Protein AF-T0ZEK2-F1 (afdb_monomer_lite)

InterPro domains:
  IPR010148 CRISPR-associated protein, CT1975 [PF09344] (2-148)

Structure (mmCIF, N/CA/C/O backbone):
data_AF-T0ZEK2-F1
#
_entry.id   AF-T0ZEK2-F1
#
loop_
_atom_site.group_PDB
_atom_site.id
_atom_site.type_symbol
_atom_site.label_atom_id
_atom_site.lab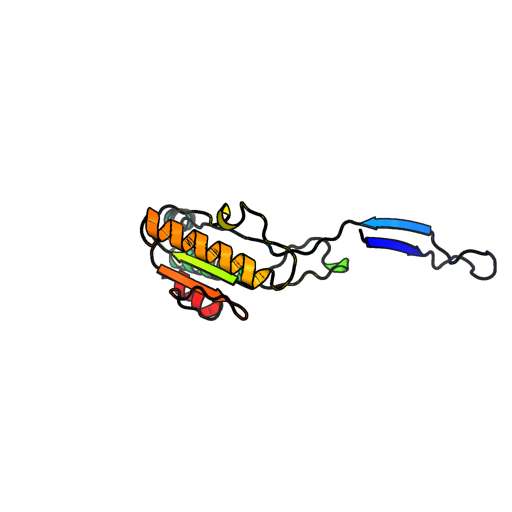el_alt_id
_atom_site.label_comp_id
_atom_site.label_asym_id
_atom_site.label_entity_id
_atom_site.label_seq_id
_atom_site.pdbx_PDB_ins_code
_atom_site.Cartn_x
_atom_site.Cartn_y
_atom_site.Cartn_z
_atom_site.occupancy
_atom_site.B_iso_or_equiv
_atom_site.auth_seq_id
_atom_site.auth_comp_id
_atom_site.auth_asym_id
_atom_site.auth_atom_id
_atom_site.pdbx_PDB_model_num
ATOM 1 N N . LEU A 1 1 ? 9.686 -0.206 -24.903 1.00 88.19 1 LEU A N 1
ATOM 2 C CA . LEU A 1 1 ? 9.581 -1.328 -25.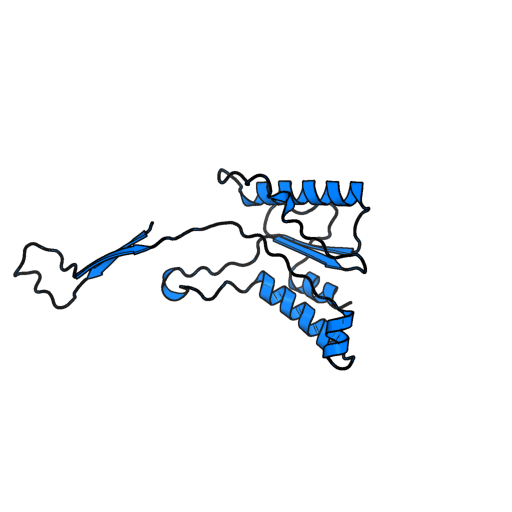855 1.00 88.19 1 LEU A CA 1
ATOM 3 C C . LEU A 1 1 ? 10.791 -2.210 -25.663 1.00 88.19 1 LEU A C 1
ATOM 5 O O . LEU A 1 1 ? 11.896 -1.687 -25.580 1.00 88.19 1 LEU A O 1
ATOM 9 N N . ASP A 1 2 ? 10.549 -3.500 -25.541 1.00 89.75 2 ASP A N 1
ATOM 10 C CA . ASP A 1 2 ? 11.547 -4.555 -25.529 1.00 89.75 2 ASP A CA 1
ATOM 11 C C . ASP A 1 2 ? 11.440 -5.321 -26.849 1.00 89.75 2 ASP A C 1
ATOM 13 O O . ASP A 1 2 ? 10.327 -5.610 -27.289 1.00 89.75 2 ASP A O 1
ATOM 17 N N . PHE A 1 3 ? 12.567 -5.592 -27.504 1.00 91.50 3 PHE A N 1
ATOM 18 C CA . PHE A 1 3 ? 12.604 -6.234 -28.819 1.00 91.50 3 PHE A CA 1
ATOM 19 C C . PHE A 1 3 ? 13.246 -7.608 -28.698 1.00 91.50 3 PHE A C 1
ATOM 21 O O . PHE A 1 3 ? 14.379 -7.736 -28.243 1.00 91.50 3 PHE A O 1
ATOM 28 N N . MET A 1 4 ? 12.531 -8.628 -29.160 1.00 90.31 4 MET A N 1
ATOM 29 C CA . MET A 1 4 ? 12.929 -10.025 -29.045 1.00 90.31 4 MET A CA 1
ATOM 30 C C . MET A 1 4 ? 12.964 -10.669 -30.428 1.00 90.31 4 MET A C 1
ATOM 32 O O . MET A 1 4 ? 12.107 -10.397 -31.269 1.00 90.31 4 MET A O 1
ATOM 36 N N . SER A 1 5 ? 13.930 -11.554 -30.663 1.00 90.75 5 SER A N 1
ATOM 37 C CA . SER A 1 5 ? 13.954 -12.415 -31.845 1.00 90.75 5 SER A CA 1
ATOM 38 C C . SER A 1 5 ? 13.710 -13.869 -31.462 1.00 90.75 5 SER A C 1
ATOM 40 O O . SER A 1 5 ? 13.995 -14.297 -30.343 1.00 90.75 5 SER A O 1
ATOM 42 N N . VAL A 1 6 ? 13.168 -14.636 -32.403 1.00 88.69 6 VAL A N 1
ATOM 43 C CA . VAL A 1 6 ? 13.079 -16.096 -32.293 1.00 88.69 6 VAL A CA 1
ATOM 44 C C . VAL A 1 6 ? 14.101 -16.681 -33.253 1.00 88.69 6 VAL A C 1
ATOM 46 O O . VAL A 1 6 ? 14.106 -16.323 -34.431 1.00 88.69 6 VAL A O 1
ATOM 49 N N . VAL A 1 7 ? 14.988 -17.536 -32.749 1.00 87.00 7 VAL A N 1
ATOM 50 C CA . VAL A 1 7 ? 16.059 -18.168 -33.531 1.00 87.00 7 VAL A CA 1
ATOM 51 C C . VAL A 1 7 ? 15.652 -19.597 -33.867 1.00 87.00 7 VAL A C 1
ATOM 53 O O . VAL A 1 7 ? 15.132 -20.309 -33.011 1.00 87.00 7 VAL A O 1
ATOM 56 N N . ASP A 1 8 ? 15.865 -19.994 -35.118 1.00 84.75 8 ASP A N 1
ATOM 57 C CA . ASP A 1 8 ? 15.673 -21.369 -35.569 1.00 84.75 8 ASP A CA 1
ATOM 58 C C . ASP A 1 8 ? 16.970 -22.168 -35.393 1.00 84.75 8 ASP A C 1
ATOM 60 O O . ASP A 1 8 ? 17.971 -21.928 -36.076 1.00 84.75 8 ASP A O 1
ATOM 64 N N . ASP A 1 9 ? 16.936 -23.138 -34.483 1.00 85.06 9 ASP A N 1
ATOM 65 C CA . ASP A 1 9 ? 18.075 -24.000 -34.165 1.00 85.06 9 ASP A CA 1
ATOM 66 C C . ASP A 1 9 ? 18.425 -24.990 -35.290 1.00 85.06 9 ASP A C 1
ATOM 68 O O . ASP A 1 9 ? 19.535 -25.525 -35.310 1.00 85.06 9 ASP A O 1
ATOM 72 N N . LEU A 1 10 ? 17.513 -25.244 -36.239 1.00 83.06 10 LEU A N 1
ATOM 73 C CA . LEU A 1 10 ? 17.721 -26.200 -37.334 1.00 83.06 10 LEU A CA 1
ATOM 74 C C . LEU A 1 10 ? 18.356 -25.572 -38.579 1.00 83.06 10 LEU A C 1
ATOM 76 O O . LEU A 1 10 ? 18.726 -26.292 -39.512 1.00 83.06 10 LEU A O 1
ATOM 80 N N . LYS A 1 11 ? 18.491 -24.242 -38.622 1.00 74.56 11 LYS A N 1
ATOM 81 C CA . LYS A 1 11 ? 19.045 -23.549 -39.787 1.00 74.56 11 LYS A CA 1
ATOM 82 C C . LYS A 1 11 ? 20.548 -23.825 -39.911 1.00 74.56 11 LYS A C 1
ATOM 84 O O . LYS A 1 11 ? 21.335 -23.573 -38.998 1.00 74.56 11 LYS A O 1
ATOM 89 N N . ASP A 1 12 ? 20.956 -24.330 -41.074 1.00 71.06 12 ASP A N 1
ATOM 90 C CA . ASP A 1 12 ? 22.355 -24.633 -41.380 1.00 71.06 12 ASP A CA 1
ATOM 91 C C . ASP A 1 12 ? 23.159 -23.332 -41.549 1.00 71.06 12 ASP A C 1
ATOM 93 O O . ASP A 1 12 ? 23.143 -22.698 -42.607 1.00 71.06 12 ASP A O 1
ATOM 97 N N . LYS A 1 13 ? 23.883 -22.949 -40.490 1.00 66.62 13 LYS A N 1
ATOM 98 C CA . LYS A 1 13 ? 24.702 -21.725 -40.422 1.00 66.62 13 LYS A CA 1
ATOM 99 C C . LYS A 1 13 ? 25.835 -21.674 -41.454 1.00 66.62 13 LYS A C 1
ATOM 101 O O . LYS A 1 13 ? 26.472 -20.639 -41.596 1.00 66.62 13 LYS A O 1
ATOM 106 N N . THR A 1 14 ? 26.111 -22.778 -42.153 1.00 67.75 14 THR A N 1
ATOM 107 C CA . THR A 1 14 ? 27.147 -22.850 -43.195 1.00 67.75 14 THR A CA 1
ATOM 108 C C . THR A 1 14 ? 26.606 -22.618 -44.608 1.00 67.75 14 THR A C 1
ATOM 110 O O . THR A 1 14 ? 27.394 -22.514 -45.547 1.00 67.75 14 THR A O 1
ATOM 113 N N . LYS A 1 15 ? 25.276 -22.528 -44.776 1.00 65.50 15 LYS A N 1
ATOM 114 C CA . LYS A 1 15 ? 24.605 -22.443 -46.086 1.00 65.50 15 LYS A CA 1
ATOM 115 C C . LYS A 1 15 ? 23.868 -21.127 -46.363 1.00 65.50 15 LYS A C 1
ATOM 117 O O . LYS A 1 15 ? 23.235 -21.020 -47.412 1.00 65.50 15 LYS A O 1
ATOM 122 N N . GLY A 1 16 ? 23.938 -20.131 -45.480 1.00 62.16 16 GLY A N 1
ATOM 123 C CA . GLY A 1 16 ? 23.298 -18.827 -45.687 1.00 62.16 16 GLY A CA 1
ATOM 124 C C . GLY A 1 16 ? 23.994 -17.682 -44.949 1.00 62.16 16 GLY A C 1
ATOM 125 O O . GLY A 1 16 ? 24.677 -17.915 -43.959 1.00 62.16 16 GLY A O 1
ATOM 126 N N . ASP A 1 17 ? 23.787 -16.453 -45.434 1.00 67.12 17 ASP A N 1
ATOM 127 C CA . ASP A 1 17 ? 24.393 -15.211 -44.914 1.00 67.12 17 ASP A CA 1
ATOM 128 C C . ASP A 1 17 ? 23.663 -14.615 -43.682 1.00 67.12 17 ASP A C 1
ATOM 130 O O . ASP A 1 17 ? 24.031 -13.536 -43.217 1.00 67.12 17 ASP A O 1
ATOM 134 N N . ASP A 1 18 ? 22.628 -15.278 -43.135 1.00 71.94 18 ASP A N 1
ATOM 135 C CA . ASP A 1 18 ? 21.868 -14.792 -41.965 1.00 71.94 18 ASP A CA 1
ATOM 136 C C . ASP A 1 18 ? 22.069 -15.633 -40.692 1.00 71.94 18 ASP A C 1
ATOM 138 O O . ASP A 1 18 ? 22.380 -16.822 -40.729 1.00 71.94 18 ASP A O 1
ATOM 142 N N . ALA A 1 19 ? 21.873 -14.992 -39.535 1.00 73.94 19 ALA A N 1
ATOM 143 C CA . ALA A 1 19 ? 22.130 -15.566 -38.212 1.00 73.94 19 ALA A CA 1
ATOM 144 C C . ALA A 1 19 ? 21.068 -16.573 -37.714 1.00 73.94 19 ALA A C 1
ATOM 146 O O . ALA A 1 19 ? 21.149 -17.019 -36.569 1.00 73.94 19 ALA A O 1
ATOM 147 N N . GLY A 1 20 ? 20.072 -16.931 -38.528 1.00 78.62 20 GLY A N 1
ATOM 148 C CA . GLY A 1 20 ? 19.029 -17.895 -38.172 1.00 78.62 20 GLY A CA 1
ATOM 149 C C . GLY A 1 20 ? 17.767 -17.308 -37.539 1.00 78.62 20 GLY A C 1
ATOM 150 O O . GLY A 1 20 ? 16.997 -18.051 -36.939 1.00 78.62 20 GLY A O 1
ATOM 151 N N . ALA A 1 21 ? 17.524 -15.998 -37.648 1.00 82.44 21 ALA A N 1
ATOM 152 C CA . ALA A 1 21 ? 16.314 -15.386 -37.094 1.00 82.44 21 ALA A CA 1
ATOM 153 C C . ALA A 1 21 ? 15.058 -15.792 -37.894 1.00 82.44 21 ALA A C 1
ATOM 155 O O . ALA A 1 21 ? 14.994 -15.599 -39.108 1.00 82.44 21 ALA A O 1
ATOM 156 N N . ALA A 1 22 ? 14.053 -16.325 -37.199 1.00 81.81 22 ALA A N 1
ATOM 157 C CA . ALA A 1 22 ? 12.739 -16.681 -37.737 1.00 81.81 22 ALA A CA 1
ATOM 158 C C . ALA A 1 22 ? 11.706 -15.545 -37.598 1.00 81.81 22 ALA A C 1
ATOM 160 O O . ALA A 1 22 ? 10.671 -15.564 -38.260 1.00 81.81 22 ALA A O 1
ATOM 161 N N . GLY A 1 23 ? 11.978 -14.544 -36.754 1.00 84.38 23 GLY A N 1
ATOM 162 C CA . GLY A 1 23 ? 11.130 -13.363 -36.586 1.00 84.38 23 GLY A CA 1
ATOM 163 C C . GLY A 1 23 ? 11.668 -12.389 -35.538 1.00 84.38 23 GLY A C 1
ATOM 164 O O . GLY A 1 23 ? 12.503 -12.764 -34.713 1.00 84.38 23 GLY A O 1
ATOM 165 N N . VAL A 1 24 ? 11.174 -11.148 -35.579 1.00 88.94 24 VAL A N 1
ATOM 166 C CA . VAL A 1 24 ? 11.416 -10.092 -34.582 1.00 88.94 24 VAL A CA 1
ATOM 167 C C . VAL A 1 24 ? 10.066 -9.573 -34.099 1.00 88.94 24 VAL A C 1
ATOM 169 O O . VAL A 1 24 ? 9.179 -9.314 -34.910 1.00 88.94 24 VAL A O 1
ATOM 172 N N . PHE A 1 25 ? 9.926 -9.428 -32.787 1.00 90.31 25 PHE A N 1
ATOM 173 C CA . PHE A 1 25 ? 8.710 -9.002 -32.105 1.00 90.31 25 PHE A CA 1
ATOM 174 C C . PHE A 1 25 ? 9.043 -7.918 -31.087 1.00 90.31 25 PHE A C 1
ATOM 176 O O . PHE A 1 25 ? 10.141 -7.899 -30.531 1.00 90.31 25 PHE A O 1
ATOM 183 N N . ASP A 1 26 ? 8.082 -7.051 -30.808 1.00 91.50 26 ASP A N 1
ATOM 184 C CA . ASP A 1 26 ? 8.173 -6.049 -29.759 1.00 91.50 26 ASP A CA 1
ATOM 185 C C . ASP A 1 26 ? 7.163 -6.310 -28.634 1.00 91.50 26 ASP A C 1
ATOM 187 O O . ASP A 1 26 ? 6.092 -6.892 -28.821 1.00 91.50 26 ASP A O 1
ATOM 191 N N . MET A 1 27 ? 7.532 -5.901 -27.423 1.00 89.31 27 MET A N 1
ATOM 192 C CA . MET A 1 27 ? 6.691 -5.979 -26.238 1.00 89.31 27 MET A CA 1
ATOM 193 C C . MET A 1 27 ? 6.817 -4.700 -25.416 1.00 89.31 27 MET A C 1
ATOM 195 O O . MET A 1 27 ? 7.909 -4.199 -25.149 1.00 89.31 27 MET A O 1
ATOM 199 N N . GLU A 1 28 ? 5.694 -4.175 -24.942 1.00 89.31 28 GLU A N 1
ATOM 200 C CA . GLU A 1 28 ? 5.720 -3.111 -23.946 1.00 89.31 28 GLU A CA 1
ATOM 201 C C . GLU A 1 28 ? 5.990 -3.690 -22.555 1.00 89.31 28 GLU A C 1
ATOM 203 O O . GLU A 1 28 ? 5.251 -4.540 -22.048 1.00 89.31 28 GLU A O 1
ATOM 208 N N . LEU A 1 29 ? 7.073 -3.210 -21.944 1.00 86.06 29 LEU A N 1
ATOM 209 C CA . LEU A 1 29 ? 7.425 -3.442 -20.552 1.00 86.06 29 LEU A CA 1
ATOM 210 C C . LEU A 1 29 ? 7.509 -2.091 -19.850 1.00 86.06 29 LEU A C 1
ATOM 212 O O . LEU A 1 29 ? 8.105 -1.147 -20.372 1.00 86.06 29 LEU A O 1
ATOM 216 N N . ALA A 1 30 ? 6.918 -2.025 -18.663 1.00 86.81 30 ALA A N 1
ATOM 217 C CA . ALA A 1 30 ? 6.958 -0.864 -17.794 1.00 86.81 30 ALA A CA 1
ATOM 218 C C . ALA A 1 30 ? 7.271 -1.308 -16.364 1.00 86.81 30 ALA A C 1
ATOM 220 O O . ALA A 1 30 ? 6.886 -2.396 -15.932 1.00 86.81 30 ALA A O 1
ATOM 221 N N . SER A 1 31 ? 7.950 -0.437 -15.629 1.00 87.25 31 SER A N 1
ATOM 222 C CA . SER A 1 31 ? 8.095 -0.508 -14.180 1.00 87.25 31 SER A CA 1
ATOM 223 C C . SER A 1 31 ? 7.448 0.730 -13.566 1.00 87.25 31 SER A C 1
ATOM 225 O O . SER A 1 31 ? 7.237 1.740 -14.239 1.00 87.25 31 SER A O 1
ATOM 227 N N . GLY A 1 32 ? 7.093 0.650 -12.291 1.00 89.94 32 GLY A N 1
ATOM 228 C CA . GLY A 1 32 ? 6.464 1.772 -11.616 1.00 89.94 32 GLY A CA 1
ATOM 229 C C . GLY A 1 32 ? 6.182 1.481 -10.156 1.00 89.94 32 GLY A C 1
ATOM 230 O O . GLY A 1 32 ? 6.191 0.329 -9.721 1.00 89.94 32 GLY A O 1
ATOM 231 N N . LEU A 1 33 ? 5.917 2.555 -9.421 1.00 91.94 33 LEU A N 1
ATOM 232 C CA . LEU A 1 33 ? 5.365 2.491 -8.081 1.00 91.94 33 LEU A CA 1
ATOM 233 C C . LEU A 1 33 ? 3.839 2.481 -8.193 1.00 91.94 33 LEU A C 1
ATOM 235 O O . LEU A 1 33 ? 3.251 3.370 -8.810 1.00 91.94 33 LEU A O 1
ATOM 239 N N . TYR A 1 34 ? 3.203 1.478 -7.597 1.00 93.38 34 TYR A N 1
ATOM 240 C CA . TYR A 1 34 ? 1.758 1.295 -7.670 1.00 93.38 34 TYR A CA 1
ATOM 241 C C . TYR A 1 34 ? 1.112 1.608 -6.322 1.00 93.38 34 TYR A C 1
ATOM 243 O O . TYR A 1 34 ? 1.574 1.154 -5.277 1.00 93.38 34 TYR A O 1
ATOM 251 N N . TYR A 1 35 ? 0.014 2.362 -6.354 1.00 95.81 35 TYR A N 1
ATOM 252 C CA . TYR A 1 35 ? -0.826 2.611 -5.186 1.00 95.81 35 TYR A CA 1
ATOM 253 C C . TYR A 1 35 ? -1.985 1.607 -5.153 1.00 95.81 35 TYR A C 1
ATOM 255 O O . TYR A 1 35 ? -2.808 1.573 -6.067 1.00 95.81 35 TYR A O 1
ATOM 263 N N . GLY A 1 36 ? -2.046 0.802 -4.091 1.00 95.81 36 GLY A N 1
ATOM 264 C CA . GLY A 1 36 ? -3.161 -0.099 -3.802 1.00 95.81 36 GLY A CA 1
ATOM 265 C C . GLY A 1 36 ? -4.087 0.475 -2.730 1.00 95.81 36 GLY A C 1
ATOM 266 O O . GLY A 1 36 ? -3.630 1.101 -1.775 1.00 95.81 36 GLY A O 1
ATOM 267 N N . TYR A 1 37 ? -5.390 0.234 -2.869 1.00 97.19 37 TYR A N 1
ATOM 268 C CA . TYR A 1 37 ? -6.398 0.616 -1.881 1.00 97.19 37 TYR A CA 1
ATOM 269 C C . TYR A 1 37 ? -7.415 -0.508 -1.709 1.00 97.19 37 TYR A C 1
ATOM 271 O O . TYR A 1 37 ? -7.998 -0.974 -2.686 1.00 97.19 37 TYR A O 1
ATOM 279 N N . VAL A 1 38 ? -7.617 -0.938 -0.465 1.00 96.81 38 VAL A N 1
ATOM 280 C CA . VAL A 1 38 ? -8.549 -2.006 -0.100 1.00 96.81 38 VAL A CA 1
ATOM 281 C C . VAL A 1 38 ? -9.305 -1.585 1.151 1.00 96.81 38 VAL A C 1
ATOM 283 O O . VAL A 1 38 ? -8.737 -0.980 2.058 1.00 96.81 38 VAL A O 1
ATOM 286 N N . VAL A 1 39 ? -10.589 -1.924 1.190 1.00 96.25 39 VAL A N 1
ATOM 287 C CA . VAL A 1 39 ? -11.478 -1.706 2.330 1.00 96.25 39 VAL A CA 1
ATOM 288 C C . VAL A 1 39 ? -12.134 -3.030 2.668 1.00 96.25 39 VAL A C 1
ATOM 290 O O . VAL A 1 39 ? -12.583 -3.742 1.772 1.00 96.25 39 VAL A O 1
ATOM 293 N N . VAL A 1 40 ? -12.213 -3.335 3.959 1.00 95.56 40 VAL A N 1
ATOM 294 C CA . VAL A 1 40 ? -12.948 -4.493 4.462 1.00 95.56 40 VAL A CA 1
ATOM 295 C C . VAL A 1 40 ? -14.043 -3.999 5.394 1.00 95.56 40 VAL A C 1
ATOM 297 O O . VAL A 1 40 ? -13.763 -3.353 6.402 1.00 95.56 40 VAL A O 1
ATOM 300 N N . GLU A 1 41 ? -15.293 -4.316 5.071 1.00 95.12 41 GLU A N 1
ATOM 301 C CA . GLU A 1 41 ? -16.416 -4.081 5.971 1.00 95.12 41 GLU A CA 1
ATOM 302 C C . GLU A 1 41 ? -16.508 -5.236 6.977 1.00 95.12 41 GLU A C 1
ATOM 304 O O . GLU A 1 41 ? -17.017 -6.312 6.661 1.00 95.12 41 GLU A O 1
ATOM 309 N N . LEU A 1 42 ? -15.992 -5.030 8.194 1.00 94.25 42 LEU A N 1
ATOM 310 C CA . LEU A 1 42 ? -15.957 -6.093 9.205 1.00 94.25 42 LEU A CA 1
ATOM 311 C C . LEU A 1 42 ? -17.343 -6.606 9.622 1.00 94.25 42 LEU A C 1
ATOM 313 O O . LEU A 1 42 ? -17.480 -7.825 9.712 1.00 94.25 42 LEU A O 1
ATOM 317 N N . PRO A 1 43 ? -18.371 -5.761 9.859 1.00 94.50 43 PRO A N 1
ATOM 318 C CA . PRO A 1 43 ? -19.701 -6.262 10.205 1.00 94.50 43 PRO A CA 1
ATOM 319 C C . PRO A 1 43 ? -20.273 -7.214 9.150 1.00 94.50 43 PRO A C 1
ATOM 321 O O . PRO A 1 43 ? -20.683 -8.319 9.496 1.00 94.50 43 PRO A O 1
ATOM 324 N N . LEU A 1 44 ? -20.219 -6.830 7.872 1.00 96.75 44 LEU A N 1
ATOM 325 C CA . LEU A 1 44 ? -20.685 -7.667 6.767 1.00 96.75 44 LEU A CA 1
ATOM 326 C C . LEU A 1 44 ? -19.831 -8.928 6.589 1.00 96.75 44 LEU A C 1
ATOM 328 O O . LEU A 1 44 ? -20.366 -9.999 6.318 1.00 96.75 44 LEU A O 1
ATOM 332 N N . LEU A 1 45 ? -18.508 -8.836 6.757 1.00 97.12 45 LEU A N 1
ATOM 333 C CA . LEU A 1 45 ? -17.637 -10.013 6.716 1.00 97.12 45 LEU A CA 1
ATOM 334 C C . LEU A 1 45 ? -18.016 -11.022 7.808 1.00 97.12 45 LEU A C 1
ATOM 336 O O . LEU A 1 45 ? -18.107 -12.211 7.527 1.00 97.12 45 LEU A O 1
ATOM 340 N N . ILE A 1 46 ? -18.254 -10.554 9.034 1.00 97.50 46 ILE A N 1
ATOM 341 C CA . ILE A 1 46 ? -18.661 -11.401 10.161 1.00 97.50 46 ILE A CA 1
ATOM 342 C C . ILE A 1 46 ? -20.033 -12.032 9.895 1.00 97.50 46 ILE A C 1
ATOM 344 O O . ILE A 1 46 ? -20.205 -13.225 10.140 1.00 97.50 46 ILE A O 1
ATOM 348 N N . ASP A 1 47 ? -20.991 -11.265 9.369 1.00 98.12 47 ASP A N 1
ATOM 349 C CA . ASP A 1 47 ? -22.330 -11.764 9.028 1.00 98.12 47 ASP A CA 1
ATOM 350 C C . ASP A 1 47 ? -22.273 -12.863 7.953 1.00 98.12 47 ASP A C 1
ATOM 352 O O . ASP A 1 47 ? -22.802 -13.959 8.142 1.00 98.12 47 ASP A O 1
ATOM 356 N N . ASN A 1 48 ? -21.495 -12.639 6.889 1.00 98.06 48 ASN A N 1
ATOM 357 C CA . ASN A 1 48 ? -21.250 -13.631 5.837 1.00 98.06 48 ASN A CA 1
ATOM 358 C C . ASN A 1 48 ? -20.565 -14.914 6.345 1.00 98.06 48 ASN A C 1
ATOM 360 O O . ASN A 1 48 ? -20.622 -15.948 5.680 1.00 98.06 48 ASN A O 1
ATOM 364 N N . LEU A 1 49 ? -19.916 -14.860 7.510 1.00 98.00 49 LEU A N 1
ATOM 365 C CA . LEU A 1 49 ? -19.271 -15.994 8.176 1.00 98.00 49 LEU A CA 1
ATOM 366 C C . LEU A 1 49 ? -20.141 -16.593 9.292 1.00 98.00 49 LEU A C 1
ATOM 368 O O . LEU A 1 49 ? -19.637 -17.320 10.146 1.00 98.00 49 LEU A O 1
ATOM 372 N N . GLY A 1 50 ? -21.441 -16.285 9.318 1.00 97.81 50 GLY A N 1
ATOM 373 C CA . GLY A 1 50 ? -22.373 -16.815 10.315 1.00 97.81 50 GLY A CA 1
ATOM 374 C C . GLY A 1 50 ? -22.112 -16.302 11.733 1.00 97.81 50 GLY A C 1
ATOM 375 O O . GLY A 1 50 ? -22.435 -16.985 12.703 1.00 97.81 50 GLY A O 1
ATOM 376 N N . GLY A 1 51 ? -21.502 -15.122 11.870 1.00 97.06 51 GLY A N 1
ATOM 377 C CA . GLY A 1 51 ? -21.155 -14.524 13.159 1.00 97.06 51 GLY A CA 1
ATOM 378 C C . GLY A 1 51 ? -19.770 -14.905 13.694 1.00 97.06 51 GLY A C 1
ATOM 379 O O . GLY A 1 51 ? -19.409 -14.456 14.786 1.00 97.06 51 GLY A O 1
ATOM 380 N N . ASP A 1 52 ? -18.978 -15.693 12.958 1.00 97.44 52 ASP A N 1
ATOM 381 C CA . ASP A 1 52 ? -17.655 -16.136 13.407 1.00 97.44 52 ASP A CA 1
ATOM 382 C C . ASP A 1 52 ? -16.597 -15.021 13.295 1.00 97.44 52 ASP A C 1
ATOM 384 O O . ASP A 1 52 ? -15.989 -14.766 12.248 1.00 97.44 52 ASP A O 1
ATOM 388 N N . ARG A 1 53 ? -16.360 -14.349 14.426 1.00 96.56 53 ARG A N 1
ATOM 389 C CA . ARG A 1 53 ? -15.371 -13.270 14.547 1.00 96.56 53 ARG A CA 1
ATOM 390 C C . ARG A 1 53 ? -13.930 -13.765 14.464 1.00 96.56 53 ARG A C 1
ATOM 392 O O . ARG A 1 53 ? -13.066 -13.018 14.007 1.00 96.56 53 ARG A O 1
ATOM 399 N N . GLU A 1 54 ? -13.648 -14.988 14.907 1.00 96.44 54 GLU A N 1
ATOM 400 C CA . GLU A 1 54 ? -12.284 -15.519 14.908 1.00 96.44 54 GLU A CA 1
ATOM 401 C C . GLU A 1 54 ? -11.828 -15.837 13.485 1.00 96.44 54 GLU A C 1
ATOM 403 O O . GLU A 1 54 ? -10.702 -15.503 13.100 1.00 96.44 54 GLU A O 1
ATOM 408 N N . ILE A 1 55 ? -12.716 -16.422 12.675 1.00 97.00 55 ILE A N 1
ATOM 409 C CA . ILE A 1 55 ? -12.464 -16.643 11.250 1.00 97.00 55 ILE A CA 1
ATOM 410 C C . ILE A 1 55 ? -12.331 -15.302 10.522 1.00 97.00 55 ILE A C 1
ATOM 412 O O . ILE A 1 55 ? -11.375 -15.133 9.762 1.00 97.00 55 ILE A O 1
ATOM 416 N N . ALA A 1 56 ? -13.212 -14.330 10.789 1.00 97.31 56 ALA A N 1
ATOM 417 C CA . ALA A 1 56 ? -13.123 -12.998 10.186 1.00 97.31 56 ALA A CA 1
ATOM 418 C C . ALA A 1 56 ? -11.763 -12.331 10.466 1.00 97.31 56 ALA A C 1
ATOM 420 O O . ALA A 1 56 ? -11.094 -11.867 9.541 1.00 97.31 56 ALA A O 1
ATOM 421 N N . ALA A 1 57 ? -11.307 -12.356 11.722 1.00 96.50 57 ALA A N 1
ATOM 422 C CA . ALA A 1 57 ? -10.016 -11.800 12.121 1.00 96.50 57 ALA A CA 1
ATOM 423 C C . ALA A 1 57 ? -8.839 -12.484 11.405 1.00 96.50 57 ALA A C 1
ATOM 425 O O . ALA A 1 57 ? -7.928 -11.814 10.919 1.00 96.50 57 ALA A O 1
ATOM 426 N N . ARG A 1 58 ? -8.869 -13.818 11.282 1.00 97.19 58 ARG A N 1
ATOM 427 C CA . ARG A 1 58 ? -7.846 -14.574 10.540 1.00 97.19 58 ARG A CA 1
ATOM 428 C C . ARG A 1 58 ? -7.858 -14.245 9.050 1.00 97.19 58 ARG A C 1
ATOM 430 O O . ARG A 1 58 ? -6.794 -14.194 8.440 1.00 97.19 58 ARG A O 1
ATOM 437 N N . ILE A 1 59 ? -9.028 -14.039 8.448 1.00 97.25 59 ILE A N 1
ATOM 438 C CA . ILE A 1 59 ? -9.136 -13.635 7.039 1.00 97.25 59 ILE A CA 1
ATOM 439 C C . ILE A 1 59 ? -8.485 -12.268 6.832 1.00 97.25 59 ILE A C 1
ATOM 441 O O . ILE A 1 59 ? -7.688 -12.125 5.910 1.00 97.25 59 ILE A O 1
ATOM 445 N N . VAL A 1 60 ? -8.766 -11.294 7.701 1.00 97.12 60 VAL A N 1
ATOM 446 C CA . VAL A 1 60 ? -8.171 -9.949 7.632 1.00 97.12 60 VAL A CA 1
ATOM 447 C C . VAL A 1 60 ? -6.651 -10.009 7.778 1.00 97.12 60 VAL A C 1
ATOM 449 O O . VAL A 1 60 ? -5.940 -9.446 6.948 1.00 97.12 60 VAL A O 1
ATOM 452 N N . GLU A 1 61 ? -6.146 -10.747 8.771 1.00 97.19 61 GLU A N 1
ATOM 453 C CA . GLU A 1 61 ? -4.706 -10.952 8.978 1.00 97.19 61 GLU A CA 1
ATOM 454 C C . GLU A 1 61 ? -4.035 -11.532 7.719 1.00 97.19 61 GLU A C 1
ATOM 456 O O . GLU A 1 61 ? -3.055 -10.979 7.216 1.00 97.19 61 GLU A O 1
ATOM 461 N N . ASN A 1 62 ? -4.596 -12.605 7.151 1.00 97.56 62 ASN A N 1
ATOM 462 C CA . ASN A 1 62 ? -4.060 -13.219 5.933 1.00 97.56 62 ASN A CA 1
ATOM 463 C C . ASN A 1 62 ? -4.169 -12.295 4.715 1.00 97.56 62 ASN A C 1
ATOM 465 O O . ASN A 1 62 ? -3.244 -12.240 3.908 1.00 97.56 62 ASN A O 1
ATOM 469 N N . LEU A 1 63 ? -5.266 -11.548 4.578 1.00 97.19 63 LEU A N 1
ATOM 470 C CA . LEU A 1 63 ? -5.452 -10.595 3.487 1.00 97.19 63 LEU A CA 1
ATOM 471 C C . LEU A 1 63 ? -4.369 -9.509 3.510 1.00 97.19 63 LEU A C 1
ATOM 473 O O . LEU A 1 63 ? -3.789 -9.213 2.468 1.00 97.19 63 LEU A O 1
ATOM 477 N N . ILE A 1 64 ? -4.047 -8.969 4.689 1.00 97.38 64 ILE A N 1
ATOM 478 C CA . ILE A 1 64 ? -2.972 -7.982 4.870 1.00 97.38 64 ILE A CA 1
ATOM 479 C C . ILE A 1 64 ? -1.627 -8.557 4.408 1.00 97.38 64 ILE A C 1
ATOM 481 O O . ILE A 1 64 ? -0.898 -7.902 3.660 1.00 97.38 64 ILE A O 1
ATOM 485 N N . HIS A 1 65 ? -1.318 -9.799 4.792 1.00 97.56 65 HIS A N 1
ATOM 486 C CA . HIS A 1 65 ? -0.114 -10.488 4.331 1.00 97.56 65 HIS A CA 1
ATOM 487 C C . HIS A 1 65 ? -0.087 -10.657 2.808 1.00 97.56 65 HIS A C 1
ATOM 489 O O . HIS A 1 65 ? 0.926 -10.349 2.177 1.00 97.56 65 HIS A O 1
ATOM 495 N N . LEU A 1 66 ? -1.188 -11.119 2.212 1.00 96.69 66 LEU A N 1
ATOM 496 C CA . LEU A 1 66 ? -1.276 -11.369 0.774 1.00 96.69 66 LEU A CA 1
ATOM 497 C C . LEU A 1 66 ? -1.118 -10.079 -0.036 1.00 96.69 66 LEU A C 1
ATOM 499 O O . LEU A 1 66 ? -0.327 -10.054 -0.975 1.00 96.69 66 LEU A O 1
ATOM 503 N N . ILE A 1 67 ? -1.795 -8.997 0.359 1.00 95.62 67 ILE A N 1
ATOM 504 C CA . ILE A 1 67 ? -1.685 -7.687 -0.304 1.00 95.62 67 ILE A CA 1
ATOM 505 C C . ILE A 1 67 ? -0.241 -7.177 -0.278 1.00 95.62 67 ILE A C 1
ATOM 507 O O . ILE A 1 67 ? 0.240 -6.640 -1.272 1.00 95.62 67 ILE A O 1
ATOM 511 N N . ALA A 1 68 ? 0.463 -7.353 0.841 1.00 96.06 68 ALA A N 1
ATOM 512 C CA . ALA A 1 68 ? 1.818 -6.838 0.999 1.00 96.06 68 ALA A CA 1
ATOM 513 C C . ALA A 1 68 ? 2.898 -7.679 0.293 1.00 96.06 68 ALA A C 1
ATOM 515 O O . ALA A 1 68 ? 4.002 -7.177 0.089 1.00 96.06 68 ALA A O 1
ATOM 516 N N . THR A 1 69 ? 2.629 -8.946 -0.044 1.00 95.81 69 THR A N 1
ATOM 517 C CA . THR A 1 69 ? 3.687 -9.896 -0.454 1.00 95.81 69 THR A CA 1
ATOM 518 C C . THR A 1 69 ? 3.447 -10.615 -1.779 1.00 95.81 69 THR A C 1
ATOM 520 O O . THR A 1 69 ? 4.386 -11.182 -2.337 1.00 95.81 69 THR A O 1
ATOM 523 N N . VAL A 1 70 ? 2.222 -10.608 -2.313 1.00 92.50 70 VAL A N 1
ATOM 524 C CA . VAL A 1 70 ? 1.887 -11.345 -3.537 1.00 92.50 70 VAL A CA 1
ATOM 525 C C . VAL A 1 70 ? 1.875 -10.414 -4.744 1.00 92.50 70 VAL A C 1
ATOM 527 O O . VAL A 1 70 ? 1.022 -9.541 -4.872 1.00 92.50 70 VAL A O 1
ATOM 530 N N . SER A 1 71 ? 2.786 -10.657 -5.689 1.00 84.81 71 SER A N 1
ATOM 531 C CA . SER A 1 71 ? 2.820 -9.952 -6.976 1.00 84.81 71 SER A CA 1
ATOM 532 C C . SER A 1 71 ? 1.914 -10.627 -8.031 1.00 84.81 71 SER A C 1
ATOM 534 O O . SER A 1 71 ? 1.809 -11.867 -8.047 1.00 84.81 71 SER A O 1
ATOM 536 N N . PRO A 1 72 ? 1.293 -9.854 -8.952 1.00 80.12 72 PRO A N 1
ATOM 537 C CA . PRO A 1 72 ? 0.443 -10.383 -10.021 1.00 80.12 72 PRO A CA 1
ATOM 538 C C . PRO A 1 72 ? 1.093 -11.509 -10.841 1.00 80.12 72 PRO A C 1
ATOM 540 O O . PRO A 1 72 ? 2.295 -11.524 -11.087 1.00 80.12 72 PRO A O 1
ATOM 543 N N . GLY A 1 73 ? 0.277 -12.471 -11.284 1.00 75.31 73 GLY A N 1
ATOM 544 C CA . GLY A 1 73 ? 0.712 -13.679 -12.001 1.00 75.31 73 GLY A CA 1
ATOM 545 C C . GLY A 1 73 ? 1.195 -13.488 -13.444 1.00 75.31 73 GLY A C 1
ATOM 546 O O . GLY A 1 73 ? 1.716 -14.433 -14.035 1.00 75.31 73 GLY A O 1
ATOM 547 N N . ALA A 1 74 ? 1.007 -12.309 -14.033 1.00 75.62 74 ALA A N 1
ATOM 548 C CA . ALA A 1 74 ? 1.209 -12.103 -15.463 1.00 75.62 74 ALA A CA 1
ATOM 549 C C . ALA A 1 74 ? 2.700 -12.109 -15.843 1.00 75.62 74 ALA A C 1
ATOM 551 O O . ALA A 1 74 ? 3.509 -11.436 -15.212 1.00 75.62 74 ALA A O 1
ATOM 552 N N . LYS A 1 75 ? 3.053 -12.861 -16.897 1.00 75.19 75 LYS A N 1
ATOM 553 C CA . LYS A 1 75 ? 4.409 -12.925 -17.487 1.00 75.19 75 LYS A CA 1
ATOM 554 C C . LYS A 1 75 ? 5.545 -13.293 -16.505 1.00 75.19 75 LYS A C 1
ATOM 556 O O . LYS A 1 75 ? 6.712 -13.047 -16.794 1.00 75.19 75 LYS A O 1
ATOM 561 N N . LYS A 1 76 ? 5.238 -13.970 -15.387 1.00 76.38 76 LYS A N 1
ATOM 562 C CA . LYS A 1 76 ? 6.224 -14.371 -14.357 1.00 76.38 76 LYS A CA 1
ATOM 563 C C . LYS A 1 76 ? 7.453 -15.097 -14.913 1.00 76.38 76 LYS A C 1
ATOM 565 O O . LYS A 1 76 ? 8.559 -14.827 -14.461 1.00 76.38 76 LYS A O 1
ATOM 570 N N . GLY A 1 77 ? 7.259 -15.987 -15.889 1.00 75.56 77 GLY A N 1
ATOM 571 C CA . GLY A 1 77 ? 8.343 -16.776 -16.482 1.00 75.56 77 GLY A CA 1
ATOM 572 C C . GLY A 1 77 ? 9.343 -15.967 -17.312 1.00 75.56 77 GLY A C 1
ATOM 573 O O . GLY A 1 77 ? 10.464 -16.423 -17.488 1.00 75.56 77 GLY A O 1
ATOM 574 N N . SER A 1 78 ? 8.962 -14.778 -17.795 1.00 78.94 78 SER A N 1
ATOM 575 C CA . SER A 1 78 ? 9.808 -13.947 -18.659 1.00 78.94 78 SER A CA 1
ATOM 576 C C . SER A 1 78 ? 10.288 -12.651 -17.999 1.00 78.94 78 SER A C 1
ATOM 578 O O . SER A 1 78 ? 11.256 -12.077 -18.479 1.00 78.94 78 SER A O 1
ATOM 580 N N . THR A 1 79 ? 9.640 -12.175 -16.924 1.00 82.56 79 THR A N 1
ATOM 581 C CA . THR A 1 79 ? 9.996 -10.896 -16.266 1.00 82.56 79 THR A CA 1
ATOM 582 C C . THR A 1 79 ? 10.283 -10.987 -14.765 1.00 82.56 79 THR A C 1
ATOM 584 O O . THR A 1 79 ? 10.780 -10.018 -14.202 1.00 82.56 79 THR A O 1
ATOM 587 N N . ALA A 1 80 ? 9.973 -12.115 -14.109 1.00 85.69 80 ALA A N 1
ATOM 588 C CA . ALA A 1 80 ? 10.173 -12.346 -12.671 1.00 85.69 80 ALA A CA 1
ATOM 589 C C . ALA A 1 80 ? 9.831 -11.141 -11.747 1.00 85.69 80 ALA A C 1
ATOM 591 O O . ALA A 1 80 ? 10.663 -10.753 -10.925 1.00 85.69 80 ALA A O 1
ATOM 592 N N . PRO A 1 81 ? 8.620 -10.542 -11.829 1.00 84.00 81 PRO A N 1
ATOM 593 C CA . PRO A 1 81 ? 8.302 -9.277 -11.164 1.00 84.00 81 PRO A CA 1
ATOM 594 C C . PRO A 1 81 ? 7.899 -9.486 -9.691 1.00 84.00 81 PRO A C 1
ATOM 596 O O . PRO A 1 81 ? 6.816 -9.084 -9.269 1.00 84.00 81 PRO A O 1
ATOM 599 N N . TYR A 1 82 ? 8.732 -10.182 -8.916 1.00 87.81 82 TYR A N 1
ATOM 600 C CA . TYR A 1 82 ? 8.475 -10.486 -7.508 1.00 87.81 82 TYR A CA 1
ATOM 601 C C . TYR A 1 82 ? 8.920 -9.320 -6.624 1.00 87.81 82 TYR A C 1
ATOM 603 O O . TYR A 1 82 ? 10.112 -9.047 -6.503 1.00 87.81 82 TYR A O 1
ATOM 611 N N . ALA A 1 83 ? 7.959 -8.646 -5.997 1.00 89.81 83 ALA A N 1
ATOM 612 C CA . ALA A 1 83 ? 8.203 -7.521 -5.104 1.00 89.81 83 ALA A CA 1
ATOM 613 C C . ALA A 1 83 ? 7.241 -7.542 -3.912 1.00 89.81 83 ALA A C 1
ATOM 615 O O . ALA A 1 83 ? 6.076 -7.928 -4.043 1.00 89.81 83 ALA A O 1
ATOM 616 N N . TYR A 1 84 ? 7.742 -7.100 -2.759 1.00 94.56 84 TYR A N 1
ATOM 617 C CA . TYR A 1 84 ? 6.928 -6.782 -1.587 1.00 94.56 84 TYR A CA 1
ATOM 618 C C . TYR A 1 84 ? 6.563 -5.298 -1.593 1.00 94.56 84 TYR A C 1
ATOM 620 O O . TYR A 1 84 ? 7.262 -4.481 -2.193 1.00 94.56 84 TYR A O 1
ATOM 628 N N . ALA A 1 85 ? 5.476 -4.946 -0.911 1.00 95.00 85 ALA A N 1
ATOM 629 C CA . ALA A 1 85 ? 5.093 -3.558 -0.712 1.00 95.00 85 ALA A CA 1
ATOM 630 C C . ALA A 1 85 ? 6.157 -2.823 0.120 1.00 95.00 85 ALA A C 1
ATOM 632 O O . ALA A 1 85 ? 6.504 -3.246 1.223 1.00 95.00 85 ALA A O 1
ATOM 633 N N . GLU A 1 86 ? 6.645 -1.695 -0.395 1.00 94.62 86 GLU A N 1
ATOM 634 C CA . GLU A 1 86 ? 7.627 -0.857 0.307 1.00 94.62 86 GLU A CA 1
ATOM 635 C C . GLU A 1 86 ? 6.981 0.027 1.385 1.00 94.62 86 GLU A C 1
ATOM 637 O O . GLU A 1 86 ? 7.651 0.503 2.302 1.00 94.62 86 GLU A O 1
ATOM 642 N N . PHE A 1 87 ? 5.663 0.217 1.310 1.00 96.25 87 PHE A N 1
ATOM 643 C CA . PHE A 1 87 ? 4.873 0.940 2.295 1.00 96.25 87 PHE A CA 1
ATOM 644 C C . PHE A 1 87 ? 3.467 0.353 2.399 1.00 96.25 87 PHE A C 1
ATOM 646 O O . PHE A 1 87 ? 2.831 0.041 1.391 1.00 96.25 87 PHE A O 1
ATOM 653 N N . LEU A 1 88 ? 2.964 0.248 3.624 1.00 96.69 88 LEU A N 1
ATOM 654 C CA . LEU A 1 88 ? 1.603 -0.169 3.920 1.00 96.69 88 LEU A CA 1
ATOM 655 C C . LEU A 1 88 ? 1.067 0.687 5.069 1.00 96.69 88 LEU A C 1
ATOM 657 O O . LEU A 1 88 ? 1.695 0.755 6.121 1.00 96.69 88 LEU A O 1
ATOM 661 N N . LEU A 1 89 ? -0.100 1.300 4.882 1.00 96.06 89 LEU A N 1
ATOM 662 C CA . LEU A 1 89 ? -0.829 2.027 5.921 1.00 96.06 89 LEU A CA 1
ATOM 663 C C . LEU A 1 89 ? -2.145 1.304 6.196 1.00 96.06 89 LEU A C 1
ATOM 665 O O . LEU A 1 89 ? -2.941 1.111 5.279 1.00 96.06 89 LEU A O 1
ATOM 669 N N . LEU A 1 90 ? -2.375 0.929 7.452 1.00 95.50 90 LEU A N 1
ATOM 670 C CA . LEU A 1 90 ? -3.658 0.417 7.917 1.00 95.50 90 LEU A CA 1
ATOM 671 C C . LEU A 1 90 ? -4.339 1.489 8.752 1.00 95.50 90 LEU A C 1
ATOM 673 O O . LEU A 1 90 ? -3.722 2.067 9.649 1.00 95.50 90 LEU A O 1
ATOM 677 N N . GLU A 1 91 ? -5.623 1.689 8.489 1.00 93.69 91 GLU A N 1
ATOM 678 C CA . GLU A 1 91 ? -6.518 2.499 9.304 1.00 93.69 91 GLU A CA 1
ATOM 679 C C . GLU A 1 91 ? -7.677 1.603 9.754 1.00 93.69 91 GLU A C 1
ATOM 681 O O . GLU A 1 91 ? -8.313 0.951 8.926 1.00 93.69 91 GLU A O 1
ATOM 686 N N . ALA A 1 92 ? -7.942 1.556 11.060 1.00 92.38 92 ALA A N 1
ATOM 687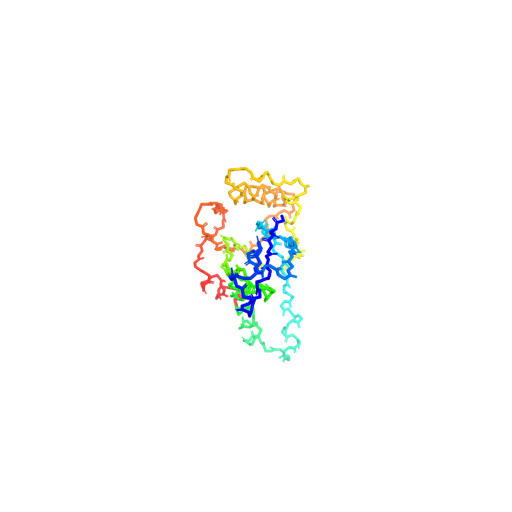 C CA . ALA A 1 92 ? -9.062 0.813 11.630 1.00 92.38 92 ALA A CA 1
ATOM 688 C C . ALA A 1 92 ? -9.969 1.753 12.433 1.00 92.38 92 ALA A C 1
ATOM 690 O O . ALA A 1 92 ? -9.505 2.537 13.269 1.00 92.38 92 ALA A O 1
ATOM 691 N N . GLY A 1 93 ? -11.275 1.670 12.186 1.00 90.75 93 GLY A N 1
ATOM 692 C CA . GLY A 1 93 ? -12.274 2.476 12.877 1.00 90.75 93 GLY A CA 1
ATOM 693 C C . GLY A 1 93 ? -13.656 2.392 12.237 1.00 90.75 93 GLY A C 1
ATOM 694 O O . GLY A 1 93 ? -13.849 1.724 11.227 1.00 90.75 93 GLY A O 1
ATOM 695 N N . ALA A 1 94 ? -14.613 3.099 12.836 1.00 88.88 94 ALA A N 1
ATOM 696 C CA . ALA A 1 94 ? -16.006 3.156 12.381 1.00 88.88 94 ALA A CA 1
ATOM 697 C C . ALA A 1 94 ? -16.268 4.253 11.333 1.00 88.88 94 ALA A C 1
ATOM 699 O O . ALA A 1 94 ? -17.408 4.478 10.930 1.00 88.88 94 ALA A O 1
ATOM 700 N N . ASN A 1 95 ? -15.229 4.981 10.934 1.00 87.94 95 ASN A N 1
ATOM 701 C CA . ASN A 1 95 ? -15.381 6.087 10.009 1.00 87.94 95 ASN A CA 1
ATOM 702 C C . ASN A 1 95 ? -15.561 5.601 8.571 1.00 87.94 95 ASN A C 1
ATOM 704 O O . ASN A 1 95 ? -15.146 4.498 8.211 1.00 87.94 95 ASN A O 1
ATOM 708 N N . GLN A 1 96 ? -16.128 6.465 7.729 1.00 89.94 96 GLN A N 1
ATOM 709 C CA . GLN A 1 96 ? -16.287 6.169 6.313 1.00 89.94 96 GLN A CA 1
ATOM 710 C C . GLN A 1 96 ? -14.917 5.916 5.649 1.00 89.94 96 GLN A C 1
ATOM 712 O O . GLN A 1 96 ? -14.032 6.774 5.734 1.00 89.94 96 GLN A O 1
ATOM 717 N N . PRO A 1 97 ? -14.740 4.783 4.948 1.00 92.19 97 PRO A N 1
ATOM 718 C CA . PRO A 1 97 ? -13.521 4.505 4.205 1.00 92.19 97 PRO A CA 1
ATOM 719 C C . PRO A 1 97 ? -13.266 5.566 3.133 1.00 92.19 97 PRO A C 1
ATOM 721 O O . PRO A 1 97 ? -14.175 5.958 2.398 1.00 92.19 97 PRO A O 1
ATOM 724 N N . ARG A 1 98 ? -12.012 6.010 3.017 1.00 93.19 98 ARG A N 1
ATOM 725 C CA . ARG A 1 98 ? -11.575 6.956 1.984 1.00 93.19 98 ARG A CA 1
ATOM 726 C C . ARG A 1 98 ? -10.251 6.529 1.367 1.00 93.19 98 ARG A C 1
ATOM 728 O O . ARG A 1 98 ? -9.375 6.020 2.059 1.00 93.19 98 ARG A O 1
ATOM 735 N N . THR A 1 99 ? -10.103 6.756 0.068 1.00 95.25 99 THR A N 1
ATOM 736 C CA . THR A 1 99 ? -8.835 6.539 -0.634 1.00 95.25 99 THR A CA 1
ATOM 737 C C . THR A 1 99 ? -7.899 7.735 -0.463 1.00 95.25 99 THR A C 1
ATOM 739 O O . THR A 1 99 ? -8.349 8.875 -0.347 1.00 95.25 99 THR A O 1
ATOM 742 N N . LEU A 1 100 ? -6.591 7.479 -0.519 1.00 96.31 100 LEU A N 1
ATOM 743 C CA . LEU A 1 100 ? -5.548 8.504 -0.593 1.00 96.31 100 LEU A CA 1
ATOM 744 C C . LEU A 1 100 ? -5.046 8.722 -2.027 1.00 96.31 100 LEU A C 1
ATOM 746 O O . LEU A 1 100 ? -4.098 9.475 -2.225 1.00 96.31 100 LEU A O 1
ATOM 750 N N . ALA A 1 101 ? -5.698 8.132 -3.039 1.00 97.69 101 ALA A N 1
ATOM 751 C CA . ALA A 1 101 ? -5.334 8.295 -4.451 1.00 97.69 101 ALA A CA 1
ATOM 752 C C . ALA A 1 101 ? -5.242 9.769 -4.890 1.00 97.69 101 ALA A C 1
ATOM 754 O O . ALA A 1 101 ? -4.464 10.116 -5.777 1.00 97.69 101 ALA A O 1
ATOM 755 N N . ASN A 1 102 ? -5.999 10.660 -4.240 1.00 97.88 102 ASN A N 1
ATOM 756 C CA . ASN A 1 102 ? -5.969 12.091 -4.529 1.00 97.88 102 ASN A CA 1
ATOM 757 C C . ASN A 1 102 ? -4.614 12.757 -4.225 1.00 97.88 102 ASN A C 1
ATOM 759 O O . ASN A 1 102 ? -4.340 13.817 -4.788 1.00 97.88 102 ASN A O 1
ATOM 763 N N . ALA A 1 103 ? -3.752 12.124 -3.422 1.00 97.69 103 ALA A N 1
ATOM 764 C CA . ALA A 1 103 ? -2.360 12.532 -3.241 1.00 97.69 103 ALA A CA 1
ATOM 765 C C . ALA A 1 103 ? -1.562 12.545 -4.558 1.00 97.69 103 ALA A C 1
ATOM 767 O O . ALA A 1 103 ? -0.559 13.244 -4.665 1.00 97.69 103 ALA A O 1
ATOM 768 N N . PHE A 1 104 ? -2.023 11.796 -5.564 1.00 97.56 104 PHE A N 1
ATOM 769 C CA . PHE A 1 104 ? -1.350 11.602 -6.847 1.00 97.56 104 PHE A CA 1
ATOM 770 C C . PHE A 1 104 ? -2.120 12.213 -8.028 1.00 97.56 104 PHE A C 1
ATOM 772 O O . PHE A 1 104 ? -1.873 11.852 -9.175 1.00 97.56 104 PHE A O 1
ATOM 779 N N . ARG A 1 105 ? -3.051 13.154 -7.778 1.00 96.31 105 ARG A N 1
ATOM 780 C CA . ARG A 1 105 ? -3.705 13.930 -8.858 1.00 96.31 105 ARG A CA 1
ATOM 781 C C . ARG A 1 105 ? -2.686 14.670 -9.717 1.00 96.31 105 ARG A C 1
ATOM 783 O O . ARG A 1 105 ? -2.841 14.747 -10.932 1.00 96.31 105 ARG A O 1
ATOM 790 N N . THR A 1 106 ? -1.658 15.206 -9.068 1.00 95.50 106 THR A N 1
ATOM 791 C CA . THR A 1 106 ? -0.449 15.671 -9.739 1.00 95.50 106 THR A CA 1
ATOM 792 C C . THR A 1 106 ? 0.514 14.496 -9.806 1.00 95.50 106 THR A C 1
ATOM 794 O O . THR A 1 106 ? 0.853 13.920 -8.771 1.00 95.50 106 THR A O 1
ATOM 797 N N . ALA A 1 107 ? 0.936 14.138 -11.018 1.00 96.06 107 ALA A N 1
ATOM 798 C CA . ALA A 1 107 ? 1.851 13.025 -11.230 1.00 96.06 107 ALA A CA 1
ATOM 799 C C . ALA A 1 107 ? 3.159 13.228 -10.449 1.00 96.06 107 ALA A C 1
ATOM 801 O O . ALA A 1 107 ? 3.744 14.314 -10.466 1.00 96.06 107 ALA A O 1
ATOM 802 N N . VAL A 1 108 ? 3.621 12.169 -9.780 1.00 95.75 108 VAL A N 1
ATOM 803 C CA . VAL A 1 108 ? 4.916 12.165 -9.091 1.00 95.75 108 VAL A CA 1
ATOM 804 C C . VAL A 1 108 ? 6.029 12.165 -10.147 1.00 95.75 108 VAL A C 1
ATOM 806 O O . VAL A 1 108 ? 5.991 11.329 -11.053 1.00 95.75 108 VAL A O 1
ATOM 809 N N . PRO A 1 109 ? 7.022 13.070 -10.062 1.00 94.00 109 PRO A N 1
ATOM 810 C CA . PRO A 1 109 ? 8.168 13.046 -10.962 1.00 94.00 109 PRO A CA 1
ATOM 811 C C . PRO A 1 109 ? 8.911 11.708 -10.893 1.00 94.00 109 PRO A C 1
ATOM 813 O O . PRO A 1 109 ? 9.225 11.221 -9.811 1.00 94.00 109 PRO A O 1
ATOM 816 N N . LEU A 1 110 ? 9.249 11.137 -12.051 1.00 92.75 110 LEU A N 1
ATOM 817 C CA . LEU A 1 110 ? 9.961 9.853 -12.153 1.00 92.75 110 LEU A CA 1
ATOM 818 C C . LEU A 1 110 ? 11.492 9.997 -12.055 1.00 92.75 110 LEU A C 1
ATOM 820 O O . LEU A 1 110 ? 12.233 9.154 -12.554 1.00 92.75 110 LEU A O 1
ATOM 824 N N . VAL A 1 111 ? 11.977 11.088 -11.459 1.00 91.25 111 VAL A N 1
ATOM 825 C CA . VAL A 1 111 ? 13.405 11.413 -11.356 1.00 91.25 111 VAL A CA 1
ATOM 826 C C . VAL A 1 111 ? 13.799 11.474 -9.884 1.00 91.25 111 VAL A C 1
ATOM 828 O O . VAL A 1 111 ? 13.111 12.105 -9.085 1.00 91.25 111 VAL A O 1
ATOM 831 N N . GLY A 1 112 ? 14.931 10.861 -9.539 1.00 90.44 112 GLY A N 1
ATOM 832 C CA . GLY A 1 112 ? 15.425 10.801 -8.164 1.00 90.44 112 GLY A CA 1
ATOM 833 C C . GLY A 1 112 ? 14.710 9.736 -7.332 1.00 90.44 112 GLY A C 1
ATOM 834 O O . GLY A 1 112 ? 14.373 8.666 -7.837 1.00 90.44 112 GLY A O 1
ATOM 835 N N . ASP A 1 113 ? 14.507 10.019 -6.046 1.00 91.31 113 ASP A N 1
ATOM 836 C CA . ASP A 1 113 ? 13.831 9.108 -5.120 1.00 91.31 113 ASP A CA 1
ATOM 837 C C . ASP A 1 113 ? 12.303 9.219 -5.265 1.00 91.31 113 ASP A C 1
ATOM 839 O O . ASP A 1 113 ? 11.624 10.013 -4.598 1.00 91.31 113 ASP A O 1
ATOM 843 N N . VAL A 1 114 ? 11.770 8.428 -6.199 1.00 92.69 114 VAL A N 1
ATOM 844 C CA . VAL A 1 114 ? 10.339 8.382 -6.528 1.00 92.69 114 VAL A CA 1
ATOM 845 C C . VAL A 1 114 ? 9.507 7.923 -5.329 1.00 92.69 114 VAL A C 1
ATOM 847 O O . VAL A 1 114 ? 8.440 8.488 -5.084 1.00 92.69 114 VAL A O 1
ATOM 850 N N . LEU A 1 115 ? 9.994 6.946 -4.555 1.00 91.94 115 LEU A N 1
ATOM 851 C CA . LEU A 1 115 ? 9.279 6.410 -3.395 1.00 91.94 115 LEU A CA 1
ATOM 852 C C . LEU A 1 115 ? 9.127 7.477 -2.310 1.00 91.94 115 LEU A C 1
ATOM 854 O O . LEU A 1 115 ? 8.005 7.769 -1.895 1.00 91.94 115 LEU A O 1
ATOM 858 N N . SER A 1 116 ? 10.227 8.112 -1.896 1.00 92.06 116 SER A N 1
ATOM 859 C CA . SER A 1 116 ? 10.183 9.167 -0.877 1.00 92.06 116 SER A CA 1
ATOM 860 C C . SER A 1 116 ? 9.311 10.343 -1.314 1.00 92.06 116 SER A C 1
ATOM 862 O O . SER A 1 116 ? 8.569 10.902 -0.502 1.00 92.06 116 SER A O 1
ATOM 864 N N . THR A 1 117 ? 9.347 10.702 -2.601 1.00 93.75 117 THR A N 1
ATOM 865 C CA . THR A 1 117 ? 8.502 11.773 -3.150 1.00 93.75 117 THR A CA 1
ATOM 866 C C . THR A 1 117 ? 7.019 11.398 -3.100 1.00 93.75 117 THR A C 1
ATOM 868 O O . THR A 1 117 ? 6.194 12.195 -2.651 1.00 93.75 117 THR A O 1
ATOM 871 N N . ALA A 1 118 ? 6.670 10.170 -3.494 1.00 94.75 118 ALA A N 1
ATOM 872 C CA . ALA A 1 118 ? 5.300 9.670 -3.436 1.00 94.75 118 ALA A CA 1
ATOM 873 C C . ALA A 1 118 ? 4.771 9.593 -1.993 1.00 94.75 118 ALA A C 1
ATOM 875 O O . ALA A 1 118 ? 3.655 10.040 -1.720 1.00 94.75 118 ALA A O 1
ATOM 876 N N . LEU A 1 119 ? 5.581 9.092 -1.054 1.00 94.25 119 LEU A N 1
ATOM 877 C CA . LEU A 1 119 ? 5.237 9.063 0.371 1.00 94.25 119 LEU A CA 1
ATOM 878 C C . LEU A 1 119 ? 5.079 10.474 0.949 1.00 94.25 119 LEU A C 1
ATOM 880 O O . LEU A 1 119 ? 4.185 10.706 1.762 1.00 94.25 119 LEU A O 1
ATOM 884 N N . GLY A 1 120 ? 5.887 11.433 0.490 1.00 93.88 120 GLY A N 1
ATOM 885 C CA . GLY A 1 120 ? 5.739 12.849 0.818 1.00 93.88 120 GLY A CA 1
ATOM 886 C C . GLY A 1 120 ? 4.375 13.406 0.402 1.00 93.88 120 GLY A C 1
ATOM 887 O O . GLY A 1 120 ? 3.674 13.973 1.241 1.00 93.88 120 GLY A O 1
ATOM 888 N N . SER A 1 121 ? 3.965 13.186 -0.851 1.00 95.62 121 SER A N 1
ATOM 889 C CA . SER A 1 121 ? 2.640 13.589 -1.345 1.00 95.62 121 SER A CA 1
ATOM 890 C C . SER A 1 121 ? 1.502 12.924 -0.569 1.00 95.62 121 SER A C 1
ATOM 892 O O . SER A 1 121 ? 0.540 13.594 -0.185 1.00 95.62 121 SER A O 1
ATOM 894 N N . LEU A 1 122 ? 1.619 11.620 -0.293 1.00 95.69 122 LEU A N 1
ATOM 895 C CA . LEU A 1 122 ? 0.627 10.863 0.473 1.00 95.69 122 LEU A CA 1
ATOM 896 C C . LEU A 1 122 ? 0.485 11.411 1.895 1.00 95.69 122 LEU A C 1
ATOM 898 O O . LEU A 1 122 ? -0.636 11.643 2.347 1.00 95.69 122 LEU A O 1
ATOM 902 N N . ARG A 1 123 ? 1.608 11.678 2.572 1.00 94.50 123 ARG A N 1
ATOM 903 C CA . ARG A 1 123 ? 1.633 12.288 3.907 1.00 94.50 123 ARG A CA 1
ATOM 904 C C . ARG A 1 123 ? 0.935 13.642 3.911 1.00 94.50 123 ARG A 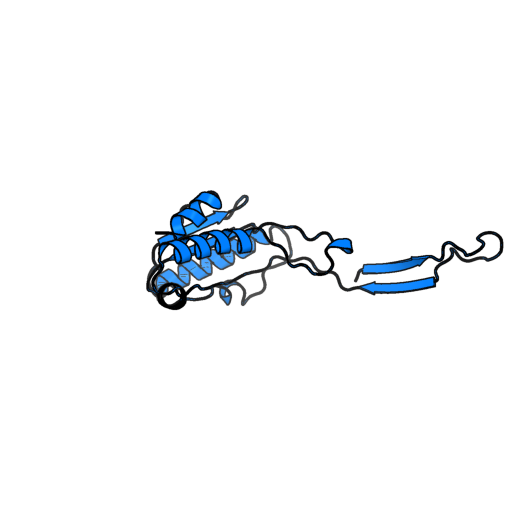C 1
ATOM 906 O O . ARG A 1 123 ? 0.031 13.842 4.713 1.00 94.50 123 ARG A O 1
ATOM 913 N N . THR A 1 124 ? 1.320 14.546 3.012 1.00 95.44 124 THR A N 1
ATOM 914 C CA . THR A 1 124 ? 0.723 15.886 2.945 1.00 95.44 124 THR A CA 1
ATOM 915 C C . THR A 1 124 ? -0.781 15.814 2.696 1.00 95.44 124 THR A C 1
ATOM 917 O O . THR A 1 124 ? -1.545 16.540 3.329 1.00 95.44 124 THR A O 1
ATOM 920 N N . HIS A 1 125 ? -1.231 14.915 1.820 1.00 96.12 125 HIS A N 1
ATOM 921 C CA . HIS A 1 125 ? -2.657 14.734 1.581 1.00 96.12 125 HIS A CA 1
ATOM 922 C C . HIS A 1 125 ? -3.397 14.188 2.813 1.00 96.12 125 HIS A C 1
ATOM 924 O O . HIS A 1 125 ? -4.480 14.671 3.144 1.00 96.12 125 HIS A O 1
ATOM 930 N N . LEU A 1 126 ? -2.808 13.215 3.516 1.00 94.44 126 LEU A N 1
ATOM 931 C CA . LEU A 1 126 ? -3.372 12.661 4.747 1.00 94.44 126 LEU A CA 1
ATOM 932 C C . LEU A 1 126 ? -3.484 13.724 5.850 1.00 94.44 126 LEU A C 1
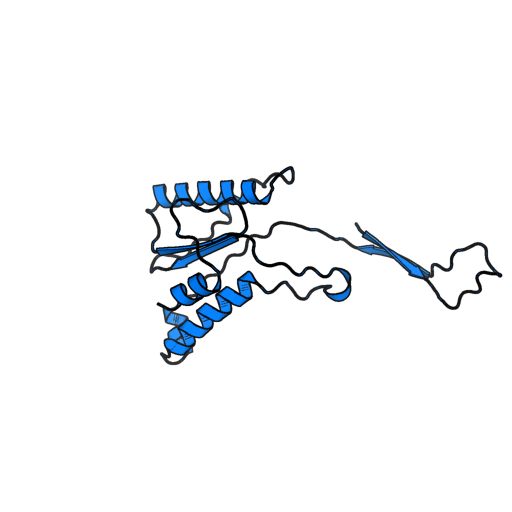ATOM 934 O O . LEU A 1 126 ? -4.530 13.834 6.482 1.00 94.44 126 LEU A O 1
ATOM 938 N N . GLU A 1 127 ? -2.448 14.545 6.031 1.00 93.94 127 GLU A N 1
ATOM 939 C CA . GLU A 1 127 ? -2.434 15.656 6.993 1.00 93.94 127 GLU A CA 1
ATOM 940 C C . GLU A 1 127 ? -3.523 16.693 6.682 1.00 93.94 127 GLU A C 1
ATOM 942 O O . GLU A 1 127 ? -4.228 17.141 7.584 1.00 93.94 127 GLU A O 1
ATOM 947 N N . GLN A 1 128 ? -3.717 17.041 5.406 1.00 95.06 128 GLN A N 1
ATOM 948 C CA . GLN A 1 128 ? -4.794 17.941 4.978 1.00 95.06 128 GLN A CA 1
ATOM 949 C C . GLN A 1 128 ? -6.180 17.354 5.260 1.00 95.06 128 GLN A C 1
ATOM 951 O O . GLN A 1 128 ? -7.076 18.066 5.715 1.00 95.06 128 GLN A O 1
ATOM 956 N N . LEU A 1 129 ? -6.364 16.057 5.005 1.00 94.06 129 LEU A N 1
ATOM 957 C CA . LEU A 1 129 ? -7.615 15.366 5.297 1.00 94.06 129 LEU A CA 1
ATOM 958 C C . LEU A 1 129 ? -7.900 15.310 6.800 1.00 94.06 129 LEU A C 1
ATOM 960 O O . LEU A 1 129 ? -9.041 15.517 7.207 1.00 94.06 129 LEU A O 1
ATOM 964 N N . ASP A 1 130 ? -6.886 15.041 7.615 1.00 93.19 130 ASP A N 1
ATOM 965 C CA . ASP A 1 130 ? -7.019 15.024 9.070 1.00 93.19 130 ASP A CA 1
ATOM 966 C C . ASP A 1 130 ? -7.295 16.422 9.634 1.00 93.19 130 ASP A C 1
ATOM 968 O O . ASP A 1 130 ? -8.100 16.561 10.551 1.00 93.19 130 ASP A O 1
ATOM 972 N N . ALA A 1 131 ? -6.694 17.469 9.063 1.00 94.44 131 ALA A N 1
ATOM 973 C CA . ALA A 1 131 ? -6.975 18.849 9.448 1.00 94.44 131 ALA A CA 1
ATOM 974 C C . ALA A 1 131 ? -8.406 19.282 9.079 1.00 94.44 131 ALA A C 1
ATOM 976 O O . ALA A 1 131 ? -9.050 19.992 9.847 1.00 94.44 131 ALA A O 1
ATOM 977 N N . ALA A 1 132 ? -8.912 18.857 7.917 1.00 95.50 132 ALA A N 1
ATOM 978 C CA . ALA A 1 132 ? -10.230 19.255 7.422 1.00 95.50 132 ALA A CA 1
ATOM 979 C C . ALA A 1 132 ? -11.388 18.457 8.045 1.00 95.50 132 ALA A C 1
ATOM 981 O O . ALA A 1 132 ? -12.448 19.021 8.310 1.00 95.50 132 ALA A O 1
ATOM 982 N N . TYR A 1 133 ? -11.201 17.152 8.260 1.00 92.44 133 TYR A N 1
ATOM 983 C CA . TYR A 1 133 ? -12.265 16.227 8.678 1.00 92.44 133 TYR A CA 1
ATOM 984 C C . TYR A 1 133 ? -12.033 15.603 10.061 1.00 92.44 133 TYR A C 1
ATOM 986 O O . TYR A 1 133 ? -12.824 14.768 10.498 1.00 92.44 133 TYR A O 1
ATOM 994 N N . GLY A 1 134 ? -10.956 15.988 10.748 1.00 88.69 134 GLY A N 1
ATOM 995 C CA . GLY A 1 134 ? -10.507 15.354 11.982 1.00 88.69 134 GLY A CA 1
ATOM 996 C C . GLY A 1 134 ? -9.671 14.100 11.717 1.00 88.69 134 GLY A C 1
ATOM 997 O O . GLY A 1 134 ? -9.921 13.341 10.774 1.00 88.69 134 GLY A O 1
ATOM 998 N N . ALA A 1 135 ? -8.671 13.880 12.575 1.00 82.50 135 ALA A N 1
ATOM 999 C CA . ALA A 1 135 ? -7.790 12.724 12.492 1.00 82.50 135 ALA A CA 1
ATOM 1000 C C . ALA A 1 135 ? -8.578 11.419 12.658 1.00 82.50 135 ALA A C 1
ATOM 1002 O O . ALA A 1 135 ? -9.312 11.214 13.628 1.00 82.50 135 ALA A O 1
ATOM 1003 N N . GLN A 1 136 ? -8.418 10.532 11.683 1.00 70.94 136 GLN A N 1
ATOM 1004 C CA . GLN A 1 136 ? -9.170 9.291 11.601 1.00 70.94 136 GLN A CA 1
ATOM 1005 C C . GLN A 1 136 ? -8.421 8.177 12.340 1.00 70.94 136 GLN A C 1
ATOM 1007 O O . GLN A 1 136 ? -7.539 7.546 11.771 1.00 70.94 136 GLN A O 1
ATOM 1012 N N . GLY A 1 137 ? -8.810 7.939 13.596 1.00 70.31 137 GLY A N 1
ATOM 1013 C CA . GLY A 1 137 ? -8.662 6.660 14.304 1.00 70.31 137 GLY A CA 1
ATOM 1014 C C . GLY A 1 137 ? -7.284 5.981 14.320 1.00 70.31 137 GLY A C 1
ATOM 1015 O O . GLY A 1 137 ? -6.238 6.586 14.101 1.00 70.31 137 GLY A O 1
ATOM 1016 N N . ASN A 1 138 ? -7.292 4.693 14.671 1.00 89.50 138 ASN A N 1
ATOM 1017 C CA . ASN A 1 138 ? -6.083 3.933 14.959 1.00 89.50 138 ASN A CA 1
ATOM 1018 C C . ASN A 1 138 ? -5.351 3.553 13.670 1.00 89.50 138 ASN A C 1
ATOM 1020 O O . ASN A 1 138 ? -5.910 2.870 12.809 1.00 89.50 138 ASN A O 1
ATOM 1024 N N . ARG A 1 139 ? -4.081 3.954 13.574 1.00 93.62 139 ARG A N 1
ATOM 1025 C CA . ARG A 1 139 ? -3.230 3.670 12.417 1.00 93.62 139 ARG A CA 1
ATOM 1026 C C . ARG A 1 139 ? -2.033 2.811 12.782 1.00 93.62 139 ARG A C 1
ATOM 1028 O O . ARG A 1 139 ? -1.464 2.955 13.868 1.00 93.62 139 ARG A O 1
ATOM 1035 N N . ARG A 1 140 ? -1.611 1.973 11.843 1.00 95.94 140 ARG A N 1
ATOM 1036 C CA . ARG A 1 140 ? -0.326 1.264 11.863 1.00 95.94 140 ARG A CA 1
ATOM 1037 C C . ARG A 1 140 ? 0.298 1.306 10.483 1.00 95.94 140 ARG A C 1
ATOM 1039 O O . ARG A 1 140 ? -0.419 1.374 9.487 1.00 95.94 140 ARG A O 1
ATOM 1046 N N . GLN A 1 141 ? 1.624 1.270 10.427 1.00 96.19 141 GLN A N 1
ATOM 1047 C CA . GLN A 1 141 ? 2.337 1.236 9.155 1.00 96.19 141 GLN A CA 1
ATOM 1048 C C . GLN A 1 141 ? 3.417 0.158 9.111 1.00 96.19 141 GLN A C 1
ATOM 1050 O O . GLN A 1 141 ? 4.037 -0.166 10.123 1.00 96.19 141 GLN A O 1
ATOM 1055 N N . VAL A 1 142 ? 3.672 -0.336 7.904 1.00 97.00 142 VAL A N 1
ATOM 1056 C CA . VAL A 1 142 ? 4.902 -1.039 7.529 1.00 97.00 142 VAL A CA 1
ATOM 1057 C C . VAL A 1 142 ? 5.635 -0.129 6.553 1.00 97.00 142 VAL A C 1
ATOM 1059 O O . VAL A 1 142 ? 5.019 0.432 5.649 1.00 97.00 142 VAL A O 1
ATOM 1062 N N . VAL A 1 143 ? 6.939 0.041 6.736 1.00 94.56 143 VAL A N 1
ATOM 1063 C CA . VAL A 1 143 ? 7.760 0.887 5.867 1.00 94.56 143 VAL A CA 1
ATOM 1064 C C . VAL A 1 143 ? 9.120 0.242 5.65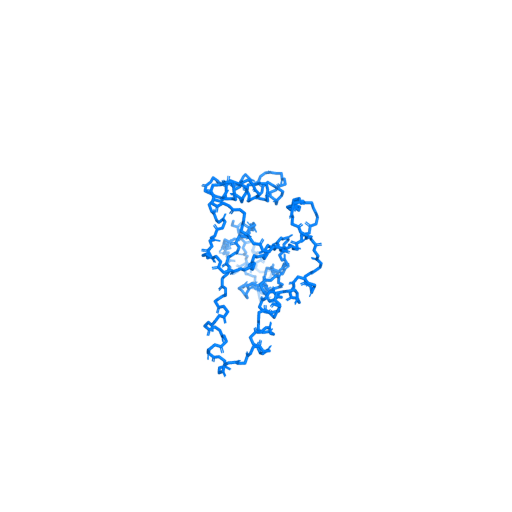7 1.00 94.56 143 VAL A C 1
ATOM 1066 O O . VAL A 1 143 ? 9.763 -0.199 6.610 1.00 94.56 143 VAL A O 1
ATOM 1069 N N . VAL A 1 144 ? 9.550 0.186 4.402 1.00 91.69 144 VAL A N 1
ATOM 1070 C CA . VAL A 1 144 ? 10.899 -0.203 4.004 1.00 91.69 144 VAL A CA 1
ATOM 1071 C C . VAL A 1 144 ? 11.711 1.076 3.797 1.00 91.69 144 VAL A C 1
ATOM 1073 O O . VAL A 1 144 ? 11.303 1.967 3.060 1.00 91.69 144 VAL A O 1
ATOM 1076 N N . GLY A 1 145 ? 12.860 1.190 4.465 1.00 83.44 145 GLY A N 1
ATOM 1077 C CA . GLY A 1 145 ? 13.742 2.352 4.327 1.00 83.44 145 GLY A CA 1
ATOM 1078 C C . GLY A 1 145 ? 13.213 3.625 5.003 1.00 83.44 145 GLY A C 1
ATOM 1079 O O . GLY A 1 145 ? 12.778 3.607 6.157 1.00 83.44 145 GLY A O 1
ATOM 1080 N N . THR A 1 146 ? 13.328 4.759 4.311 1.00 72.00 146 THR A N 1
ATOM 1081 C CA . THR A 1 146 ? 12.971 6.093 4.815 1.00 72.00 146 THR A CA 1
ATOM 1082 C C . THR A 1 146 ? 11.624 6.552 4.258 1.00 72.00 146 THR A C 1
ATOM 1084 O O . THR A 1 146 ? 11.294 6.245 3.123 1.00 72.00 146 THR A O 1
ATOM 1087 N N . GLY A 1 147 ? 10.844 7.313 5.036 1.00 75.88 147 GLY A N 1
ATOM 1088 C CA . GLY A 1 147 ? 9.530 7.815 4.589 1.00 75.88 147 GLY A CA 1
ATOM 1089 C C . GLY A 1 147 ? 8.351 7.486 5.506 1.00 75.88 147 GLY A C 1
ATOM 1090 O O . GLY A 1 147 ? 7.203 7.668 5.113 1.00 75.88 147 GLY A O 1
ATOM 1091 N N . LYS A 1 148 ? 8.617 7.030 6.738 1.00 84.12 148 LYS A N 1
ATOM 1092 C CA . LYS A 1 148 ? 7.577 6.791 7.747 1.00 84.12 148 LYS A CA 1
ATOM 1093 C C . LYS A 1 148 ? 6.702 8.029 7.964 1.00 84.12 148 LYS A C 1
ATOM 1095 O O . LYS A 1 148 ? 7.204 9.155 8.034 1.00 84.12 148 LYS A O 1
ATOM 1100 N N . LEU A 1 149 ? 5.410 7.809 8.178 1.00 88.75 149 LEU A N 1
ATOM 1101 C CA . LEU A 1 149 ? 4.522 8.837 8.713 1.00 88.75 149 LEU A CA 1
ATOM 1102 C C . LEU A 1 149 ? 4.903 9.087 10.185 1.00 88.75 149 LEU A C 1
ATOM 1104 O O . LEU A 1 149 ? 4.838 8.139 10.970 1.00 88.75 149 LEU A O 1
ATOM 1108 N N . PRO A 1 150 ? 5.325 10.304 10.590 1.00 84.62 150 PRO A N 1
ATOM 1109 C CA . PRO A 1 150 ? 5.893 10.539 11.924 1.00 84.62 150 PRO A CA 1
ATOM 1110 C C . PRO A 1 150 ? 4.958 10.195 13.089 1.00 84.62 150 PRO A C 1
ATOM 1112 O O . PRO A 1 150 ? 5.424 9.719 14.119 1.00 84.62 150 PRO A O 1
ATOM 1115 N N . SER A 1 151 ? 3.653 10.403 12.909 1.00 84.44 151 SER A N 1
ATOM 1116 C CA . SER A 1 151 ? 2.630 10.186 13.942 1.00 84.44 151 SER A CA 1
ATOM 1117 C C . SER A 1 151 ? 1.964 8.807 13.870 1.00 84.44 151 SER A C 1
ATOM 1119 O O . SER A 1 151 ? 0.945 8.590 14.518 1.00 84.44 151 SER A O 1
ATOM 1121 N N . VAL A 1 152 ? 2.499 7.881 13.066 1.00 92.62 152 VAL A N 1
ATOM 1122 C CA . VAL A 1 152 ? 1.978 6.514 12.943 1.00 92.62 152 VAL A CA 1
ATOM 1123 C C . VAL A 1 152 ? 3.037 5.534 13.431 1.00 92.62 152 VAL A C 1
ATOM 1125 O O . VAL A 1 152 ? 4.198 5.592 13.027 1.00 92.62 152 VAL A O 1
ATOM 1128 N N . GLU A 1 153 ? 2.648 4.610 14.300 1.00 92.56 153 GLU A N 1
ATOM 1129 C CA . GLU A 1 153 ? 3.553 3.571 14.781 1.00 92.56 153 GLU A CA 1
ATOM 1130 C C . GLU A 1 153 ? 3.919 2.619 13.633 1.00 92.56 153 GLU A C 1
ATOM 1132 O O . GLU A 1 153 ? 3.040 2.062 12.965 1.00 92.56 153 GLU A O 1
ATOM 1137 N N . ALA A 1 154 ? 5.223 2.466 13.396 1.00 94.62 154 ALA A N 1
ATOM 1138 C CA . ALA A 1 154 ? 5.767 1.519 12.434 1.00 94.62 154 ALA A CA 1
ATOM 1139 C C . ALA A 1 154 ? 6.105 0.204 13.138 1.00 94.62 154 ALA A C 1
ATOM 1141 O O . ALA A 1 154 ? 6.782 0.221 14.164 1.00 94.62 154 ALA A O 1
ATOM 1142 N N . ALA A 1 155 ? 5.674 -0.916 12.564 1.00 95.69 155 ALA A N 1
ATOM 1143 C CA . ALA A 1 155 ? 5.963 -2.247 13.081 1.00 95.69 155 ALA A CA 1
ATOM 1144 C C . ALA A 1 155 ? 6.162 -3.250 11.927 1.00 95.69 155 ALA A C 1
ATOM 1146 O O . ALA A 1 155 ? 5.746 -2.981 10.794 1.00 95.69 155 ALA A O 1
ATOM 1147 N N . PRO A 1 156 ? 6.800 -4.408 12.175 1.00 96.56 156 PRO A N 1
ATOM 1148 C CA . PRO A 1 156 ? 6.889 -5.483 11.193 1.00 96.56 156 PRO A CA 1
ATOM 1149 C C . PRO A 1 156 ? 5.507 -5.928 10.698 1.00 96.56 156 PRO A C 1
ATOM 1151 O O . PRO A 1 156 ? 4.537 -5.928 11.457 1.00 96.56 156 PRO A O 1
ATOM 1154 N N . LEU A 1 157 ? 5.425 -6.388 9.443 1.00 97.31 157 LEU A N 1
ATOM 1155 C CA . LEU A 1 157 ? 4.165 -6.811 8.810 1.00 97.31 157 LEU A CA 1
ATOM 1156 C C . LEU A 1 157 ? 3.348 -7.779 9.678 1.00 97.31 157 LEU A C 1
ATOM 1158 O O . LEU A 1 157 ? 2.143 -7.603 9.808 1.00 97.31 157 LEU A O 1
ATOM 1162 N N . ALA A 1 158 ? 3.997 -8.764 10.304 1.00 96.94 158 ALA A N 1
ATOM 1163 C CA . ALA A 1 158 ? 3.321 -9.741 11.158 1.00 96.94 158 ALA A CA 1
ATOM 1164 C C . ALA A 1 158 ? 2.668 -9.109 12.403 1.00 96.94 158 ALA A C 1
ATOM 1166 O O . ALA A 1 158 ? 1.621 -9.568 12.853 1.00 96.94 158 ALA A O 1
ATOM 1167 N N . GLU A 1 159 ? 3.264 -8.057 12.965 1.00 96.81 159 GLU A N 1
ATOM 1168 C CA . GLU A 1 159 ? 2.703 -7.344 14.116 1.00 96.81 159 GLU A CA 1
ATOM 1169 C C . GLU A 1 159 ? 1.545 -6.442 13.692 1.00 96.81 159 GLU A C 1
ATOM 1171 O O . GLU A 1 159 ? 0.497 -6.451 14.334 1.00 96.81 159 GLU A O 1
ATOM 1176 N N . VAL A 1 160 ? 1.694 -5.734 12.569 1.00 96.31 160 VAL A N 1
ATOM 1177 C CA . VAL A 1 160 ? 0.630 -4.905 11.983 1.00 96.31 160 VAL A CA 1
ATOM 1178 C C . VAL A 1 160 ? -0.585 -5.753 11.589 1.00 96.31 160 VAL A C 1
ATOM 1180 O O . VAL A 1 160 ? -1.718 -5.380 11.890 1.00 96.31 160 VAL A O 1
ATOM 1183 N N . ALA A 1 161 ? -0.364 -6.916 10.970 1.00 96.25 161 ALA A N 1
ATOM 1184 C CA . ALA A 1 161 ? -1.429 -7.842 10.587 1.00 96.25 161 ALA A CA 1
ATOM 1185 C C . ALA A 1 161 ? -2.142 -8.437 11.811 1.00 96.25 161 ALA A C 1
ATOM 1187 O O . ALA A 1 161 ? -3.369 -8.514 11.836 1.00 96.25 161 ALA A O 1
ATOM 1188 N N . ARG A 1 162 ? -1.390 -8.792 12.862 1.00 95.06 162 ARG A N 1
ATOM 1189 C CA . ARG A 1 162 ? -1.964 -9.279 14.123 1.00 95.06 162 ARG A CA 1
ATOM 1190 C C . ARG A 1 162 ? -2.749 -8.195 14.857 1.00 95.06 162 ARG A C 1
ATOM 1192 O O . ARG A 1 162 ? -3.781 -8.501 15.444 1.00 95.06 162 ARG A O 1
ATOM 1199 N N . TRP A 1 163 ? -2.279 -6.949 14.823 1.00 94.31 163 TRP A N 1
ATOM 1200 C CA . TRP A 1 163 ? -2.974 -5.804 15.412 1.00 94.31 163 TRP A CA 1
ATOM 1201 C C . TRP A 1 163 ? -4.365 -5.599 14.793 1.00 94.31 163 TRP A C 1
ATOM 1203 O O . TRP A 1 163 ? -5.313 -5.329 15.521 1.00 94.31 163 TRP A O 1
ATOM 1213 N N . ALA A 1 164 ? -4.516 -5.829 13.486 1.00 89.38 164 ALA A N 1
ATOM 1214 C CA . ALA A 1 164 ? -5.796 -5.701 12.783 1.00 89.38 164 ALA A CA 1
ATOM 1215 C C . ALA A 1 164 ? -6.846 -6.776 13.144 1.00 89.38 164 ALA A C 1
ATOM 1217 O O . ALA A 1 164 ? -7.969 -6.723 12.646 1.00 89.38 164 ALA A O 1
ATOM 1218 N N . ARG A 1 165 ? -6.499 -7.763 13.985 1.00 80.56 165 ARG A N 1
ATOM 1219 C CA . ARG A 1 165 ? -7.440 -8.777 14.493 1.00 80.56 165 ARG A CA 1
ATOM 1220 C C . ARG A 1 165 ? -8.348 -8.267 15.614 1.00 80.56 165 ARG A C 1
ATOM 1222 O O . ARG A 1 165 ? -9.348 -8.927 15.890 1.00 80.56 165 ARG A O 1
ATOM 1229 N N . ALA A 1 166 ? -7.919 -7.217 16.318 1.00 59.44 166 ALA A N 1
ATOM 1230 C CA . ALA A 1 166 ? -8.556 -6.693 17.528 1.00 59.44 166 ALA A CA 1
ATOM 1231 C C . ALA A 1 166 ? -9.670 -5.696 17.191 1.00 59.44 166 ALA A C 1
ATOM 1233 O O . ALA A 1 166 ? -10.712 -5.753 17.882 1.00 59.44 166 ALA A O 1
#

pLDDT: mean 90.16, std 8.41, range [59.44, 98.12]

Secondary structure (DSSP, 8-state):
-EEEEEE-TTS-TTS-SS--EEEEEEE--------------HHHHHHHTTT-HHHHHHHHHHHHHHHHHPPP-TTHHHH------SEEEEEESSSPP---GGGGSSPPPSSS-HHHHHHHHHHHHHHHHHHHH---SEEEEEESSS---TTSEE--HHHHHHHTT-

Radius of gyration: 22.88 Å; chains: 1; bounding box: 50×46×64 Å

Sequence (166 aa):
LDFMSVVDDLKDKTKGDDAGAAGVFDMELASGLYYGYVVVELPLLIDNLGGDREIAARIVENLIHLIATVSPGAKKGSTAPYAYAEFLLLEAGANQPRTLANAFRTAVPLVGDVLSTALGSLRTHLEQLDAAYGAQGNRRQVVVGTGKLPSVEAAPLAEVARWARA

Organism: NCBI:txid410659

Foldseek 3Di:
DDKDWDADPPDDPVPDPDPRTPDMDDDDDDDDDDDDDDDDDLVVLCVVVVNDLQVSLVVQLVVLVCQQFPDDPPPCVPPVPGDGDQKDKDADDPDDDDDLCVLCPPPQDPDDPSPLSSLVSSLVSLVVCCVVPNNGHAMEMEHHDDRDNPPHHYDPSNVRSNVSSD